Protein AF-A0AA90QVZ7-F1 (afdb_monomer_lite)

Radius of gyration: 24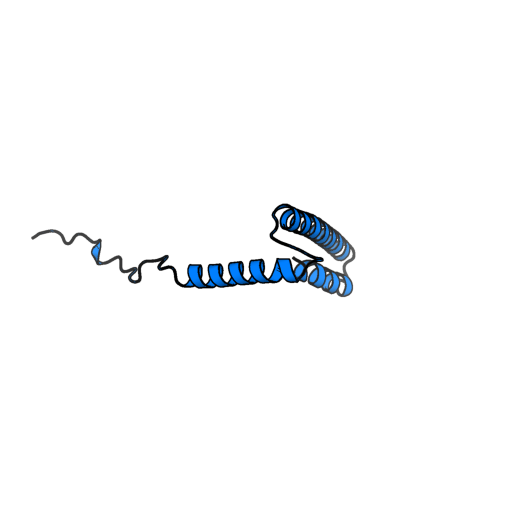.08 Å; chains: 1; bounding box: 76×25×44 Å

InterPro domains:
  IPR012347 Ferritin-like [G3DSA:1.20.1260.10] (1-47)
  IPR012851 Spore coat protein CotF-like [PF07875] (1-49)
  IPR012851 Spore coat protein CotF-like [PTHR39183] (2-70)

Secondary structure (DSSP, 8-state):
-HHHHHHHHHHHHH---HHHHHHHHHHHHHHHHHHHHHHHHHHHTTS--TT-HHHHHHHHHHHHHHHHHHHTS--S-S----GGGS-PPP-

Foldseek 3Di:
DVVLLVVLVVCLVVDPDPVVNVVSVVVSVVVVVVVVVVQVVCVVVQNDDPPDPVSNVVSVVVVVVVVVVVVPDPPDDPDPDPVVVPPDPDD

Sequence (91 aa):
MKTGIRNYSFAITETTNPELRNALYKQMDAAIDLHGEIKDLMIKRGWLHPFDFNEQIPIDLKAAQTAVQIAQLNLFPNDTDRRGMFATPNK

pLDDT: mean 90.65, std 13.55, range [44.06, 98.44]

Organism: NCBI:txid2547811

Structure (mmCIF, N/CA/C/O backbone):
data_AF-A0AA90QVZ7-F1
#
_entry.id   AF-A0AA90QVZ7-F1
#
loop_
_atom_site.group_PDB
_atom_site.id
_atom_site.type_symbol
_atom_site.label_atom_id
_atom_site.label_alt_id
_atom_site.label_comp_id
_atom_site.label_asym_id
_atom_site.label_entity_id
_atom_site.label_seq_id
_atom_site.pdbx_PDB_ins_code
_atom_site.Cartn_x
_atom_site.Cartn_y
_atom_site.Cartn_z
_atom_site.occupancy
_atom_site.B_iso_or_equiv
_atom_site.auth_seq_id
_atom_site.auth_comp_id
_atom_site.auth_asym_id
_atom_site.auth_atom_id
_atom_site.pdbx_PDB_model_num
ATOM 1 N N . MET A 1 1 ? -3.323 -2.320 -3.533 1.00 81.25 1 MET A N 1
ATOM 2 C CA . MET A 1 1 ? -2.194 -1.471 -3.981 1.00 81.25 1 MET A CA 1
ATOM 3 C C . MET A 1 1 ? -0.832 -2.075 -3.686 1.00 81.25 1 MET A C 1
ATOM 5 O O . MET A 1 1 ? -0.122 -2.349 -4.639 1.00 81.25 1 MET A O 1
ATOM 9 N N . LYS A 1 2 ? -0.489 -2.373 -2.422 1.00 91.69 2 LYS A N 1
ATOM 10 C CA . LYS A 1 2 ? 0.784 -3.040 -2.063 1.00 91.69 2 LYS A CA 1
ATOM 11 C C . LYS A 1 2 ? 1.053 -4.322 -2.872 1.00 91.69 2 LYS A C 1
ATOM 13 O O . LYS A 1 2 ? 2.157 -4.522 -3.360 1.00 91.69 2 LYS A O 1
ATOM 18 N N . THR A 1 3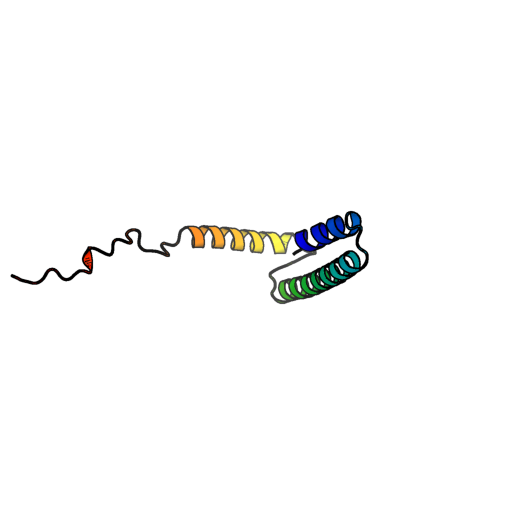 ? 0.019 -5.138 -3.098 1.00 95.38 3 THR A N 1
ATOM 19 C CA . THR A 1 3 ? 0.093 -6.322 -3.975 1.00 95.38 3 THR A CA 1
ATOM 20 C C . THR A 1 3 ? 0.475 -5.974 -5.414 1.00 95.38 3 THR A C 1
ATOM 22 O O . THR A 1 3 ? 1.244 -6.700 -6.022 1.00 95.38 3 THR A O 1
ATOM 25 N N . GLY A 1 4 ? -0.018 -4.853 -5.949 1.00 94.06 4 GLY A N 1
ATOM 26 C CA . GLY A 1 4 ? 0.320 -4.392 -7.297 1.00 94.06 4 GLY A CA 1
ATOM 27 C C . GLY A 1 4 ? 1.800 -4.044 -7.420 1.00 94.06 4 GLY A C 1
ATOM 28 O O . GLY A 1 4 ? 2.456 -4.541 -8.324 1.00 94.06 4 GLY A O 1
ATOM 29 N N . ILE A 1 5 ? 2.343 -3.294 -6.453 1.00 96.88 5 ILE A N 1
ATOM 30 C CA . ILE A 1 5 ? 3.781 -2.976 -6.383 1.00 96.88 5 ILE A CA 1
ATOM 31 C C . ILE A 1 5 ? 4.606 -4.270 -6.366 1.00 96.88 5 ILE A C 1
ATOM 33 O O . ILE A 1 5 ? 5.503 -4.439 -7.186 1.00 96.88 5 ILE A O 1
ATOM 37 N N . ARG A 1 6 ? 4.245 -5.224 -5.495 1.00 97.25 6 ARG A N 1
ATOM 38 C CA . ARG A 1 6 ? 4.914 -6.532 -5.409 1.00 97.25 6 ARG A CA 1
ATOM 39 C C . ARG A 1 6 ? 4.862 -7.298 -6.736 1.00 97.25 6 ARG A C 1
ATOM 41 O O . ARG A 1 6 ? 5.870 -7.858 -7.157 1.00 97.25 6 ARG A O 1
ATOM 48 N N . ASN A 1 7 ? 3.703 -7.324 -7.388 1.00 97.25 7 ASN A N 1
ATOM 49 C CA . ASN A 1 7 ? 3.522 -8.019 -8.660 1.00 97.25 7 ASN A CA 1
ATOM 50 C C . ASN A 1 7 ? 4.349 -7.375 -9.779 1.00 97.25 7 ASN A C 1
ATOM 52 O O . ASN A 1 7 ? 4.943 -8.101 -10.572 1.00 97.25 7 ASN A O 1
ATOM 56 N N . TYR A 1 8 ? 4.446 -6.042 -9.817 1.00 97.81 8 TYR A N 1
ATOM 57 C CA . TYR A 1 8 ? 5.339 -5.362 -10.753 1.00 97.81 8 TYR A CA 1
ATOM 58 C C . TYR A 1 8 ? 6.798 -5.729 -10.504 1.00 97.81 8 TYR A C 1
ATOM 60 O O . TYR A 1 8 ? 7.506 -6.021 -11.462 1.00 97.81 8 TYR A O 1
ATOM 68 N N . SER A 1 9 ? 7.240 -5.794 -9.244 1.00 96.75 9 SER A N 1
ATOM 69 C CA . SER A 1 9 ? 8.609 -6.214 -8.926 1.00 96.75 9 SER A CA 1
ATOM 70 C C . SER A 1 9 ? 8.917 -7.616 -9.465 1.00 96.75 9 SER A C 1
ATOM 72 O O . SER A 1 9 ? 9.955 -7.801 -10.093 1.00 96.75 9 SER A O 1
ATOM 74 N N . PHE A 1 10 ? 8.001 -8.578 -9.297 1.00 98.06 10 PHE A N 1
ATOM 75 C CA . PHE A 1 10 ? 8.151 -9.912 -9.893 1.00 98.06 10 PHE A CA 1
ATOM 76 C C . PHE A 1 10 ? 8.212 -9.853 -11.424 1.00 98.06 10 PHE A C 1
ATOM 78 O O . PHE A 1 10 ? 9.170 -10.342 -12.025 1.00 98.06 10 PHE A O 1
ATOM 85 N N . ALA A 1 11 ? 7.251 -9.179 -12.060 1.00 97.75 11 ALA A N 1
ATOM 86 C CA . ALA A 1 11 ? 7.195 -9.073 -13.515 1.00 97.75 11 ALA A CA 1
ATOM 87 C C . ALA A 1 11 ? 8.459 -8.422 -14.105 1.00 97.75 11 ALA A C 1
ATOM 89 O O . ALA A 1 11 ? 8.973 -8.877 -15.124 1.00 97.75 11 ALA A O 1
ATOM 90 N N . ILE A 1 12 ? 9.007 -7.395 -13.450 1.00 98.12 12 ILE A N 1
ATOM 91 C CA . ILE A 1 12 ? 10.250 -6.722 -13.848 1.00 98.12 12 ILE A CA 1
ATOM 92 C C . ILE A 1 12 ? 11.428 -7.702 -13.863 1.00 98.12 12 ILE A C 1
ATOM 94 O O . ILE A 1 12 ? 12.222 -7.672 -14.806 1.00 98.12 12 ILE A O 1
ATOM 98 N N . THR A 1 13 ? 11.532 -8.573 -12.852 1.00 97.75 13 THR A N 1
ATOM 99 C CA . THR A 1 13 ? 12.619 -9.563 -12.763 1.00 97.75 13 THR A CA 1
ATOM 100 C C . THR A 1 13 ? 12.513 -10.677 -13.804 1.00 97.75 13 THR A C 1
ATOM 102 O O . THR A 1 13 ? 13.536 -11.210 -14.225 1.00 97.75 13 THR A O 1
ATOM 105 N N . GLU A 1 14 ? 11.302 -10.994 -14.263 1.00 97.38 14 GLU A N 1
ATOM 106 C CA . GLU A 1 14 ? 11.044 -12.059 -15.243 1.00 97.38 14 GLU A CA 1
ATOM 107 C C . GLU A 1 14 ? 11.001 -11.547 -16.695 1.00 97.38 14 GLU A C 1
ATOM 109 O O . GLU A 1 14 ? 11.101 -12.321 -17.648 1.00 97.38 14 GLU A O 1
ATOM 114 N N . THR A 1 15 ? 10.883 -10.232 -16.896 1.00 97.31 15 THR A N 1
ATOM 115 C CA . THR A 1 15 ? 10.741 -9.635 -18.227 1.00 97.31 15 THR A CA 1
ATOM 116 C C . THR A 1 15 ? 12.078 -9.558 -18.965 1.00 97.31 15 THR A C 1
ATOM 118 O O . THR A 1 15 ? 13.007 -8.859 -18.547 1.00 97.31 15 THR A O 1
ATOM 121 N N . THR A 1 16 ? 12.150 -10.193 -20.136 1.00 97.38 16 THR A N 1
ATOM 122 C CA . THR A 1 16 ? 13.322 -10.157 -21.030 1.00 97.38 16 THR A CA 1
ATOM 123 C C . THR A 1 16 ? 13.327 -8.951 -21.973 1.00 97.38 16 THR A C 1
ATOM 125 O O . THR A 1 16 ? 14.398 -8.470 -22.338 1.00 97.38 16 THR A O 1
ATOM 128 N N . ASN A 1 17 ? 12.152 -8.426 -22.339 1.00 98.25 17 ASN A N 1
ATOM 129 C CA . ASN A 1 17 ? 12.020 -7.271 -23.228 1.00 98.25 17 ASN A CA 1
ATOM 130 C C . ASN A 1 17 ? 12.326 -5.949 -22.476 1.00 98.25 17 ASN A C 1
ATOM 132 O O . ASN A 1 17 ? 11.627 -5.619 -21.514 1.00 98.25 17 ASN A O 1
ATOM 136 N N . PRO A 1 18 ? 13.333 -5.162 -22.901 1.00 97.31 18 PRO A N 1
ATOM 137 C CA . PRO A 1 18 ? 13.757 -3.958 -22.182 1.00 97.31 18 PRO A CA 1
ATOM 138 C C . PRO A 1 18 ? 12.720 -2.825 -22.195 1.00 97.31 18 PRO A C 1
ATOM 140 O O . PRO A 1 18 ? 12.583 -2.114 -21.199 1.00 97.31 18 PRO A O 1
ATOM 143 N N . GLU A 1 19 ? 11.962 -2.663 -23.281 1.00 97.94 19 GLU A N 1
ATOM 144 C CA . GLU A 1 19 ? 10.912 -1.642 -23.376 1.00 97.94 19 GLU A CA 1
ATOM 145 C C . GLU A 1 19 ? 9.751 -1.966 -22.435 1.00 97.94 19 GLU A C 1
ATOM 147 O O . GLU A 1 19 ? 9.287 -1.097 -21.692 1.00 97.94 19 GLU A O 1
ATOM 152 N N . LEU A 1 20 ? 9.342 -3.238 -22.398 1.00 97.88 20 LEU A N 1
ATOM 153 C CA . LEU A 1 20 ? 8.322 -3.715 -21.470 1.00 97.88 20 LEU A CA 1
ATOM 154 C C . LEU A 1 20 ? 8.782 -3.554 -20.018 1.00 97.88 20 LEU A C 1
ATOM 156 O O . LEU A 1 20 ? 8.023 -3.060 -19.188 1.00 97.88 20 LEU A O 1
ATOM 160 N N . ARG A 1 21 ? 10.041 -3.892 -19.711 1.00 98.31 21 ARG A N 1
ATOM 161 C CA . ARG A 1 21 ? 10.609 -3.698 -18.369 1.00 98.31 21 ARG A CA 1
ATOM 162 C C . ARG A 1 21 ? 10.535 -2.231 -17.938 1.00 98.31 21 ARG A C 1
ATOM 164 O O . ARG A 1 21 ? 10.120 -1.948 -16.819 1.00 98.31 21 ARG A O 1
ATOM 171 N N . ASN A 1 22 ? 10.885 -1.300 -18.825 1.00 98.25 22 ASN A N 1
ATOM 172 C CA . ASN A 1 22 ? 10.788 0.136 -18.556 1.00 98.25 22 ASN A CA 1
ATOM 173 C C . ASN A 1 22 ? 9.336 0.589 -18.314 1.00 98.25 22 ASN A C 1
ATOM 175 O O . ASN A 1 22 ? 9.079 1.403 -17.429 1.00 98.25 22 ASN A O 1
ATOM 179 N N . ALA A 1 23 ? 8.373 0.053 -19.068 1.00 98.44 23 ALA A N 1
ATOM 180 C CA . ALA A 1 23 ? 6.958 0.343 -18.844 1.00 98.44 23 ALA A CA 1
ATOM 181 C C . ALA A 1 23 ? 6.482 -0.153 -17.466 1.00 98.44 23 ALA A C 1
ATOM 183 O O . ALA A 1 23 ? 5.804 0.589 -16.754 1.00 98.44 23 ALA A O 1
ATOM 184 N N . LEU A 1 24 ? 6.887 -1.362 -17.064 1.00 98.31 24 LEU A N 1
ATOM 185 C CA . LEU A 1 24 ? 6.562 -1.928 -15.752 1.00 98.31 24 LEU A CA 1
ATOM 186 C C . LEU A 1 24 ? 7.185 -1.122 -14.603 1.00 98.31 24 LEU A C 1
ATOM 188 O O . LEU A 1 24 ? 6.513 -0.905 -13.599 1.00 98.31 24 LEU A O 1
ATOM 192 N N . TYR A 1 25 ? 8.420 -0.625 -14.754 1.00 98.25 25 TYR A N 1
ATOM 193 C CA . TYR A 1 25 ? 9.025 0.288 -13.773 1.00 98.25 25 TYR A CA 1
ATOM 194 C C . TYR A 1 25 ? 8.180 1.548 -13.582 1.00 98.25 25 TYR A C 1
ATOM 196 O O . TYR A 1 25 ? 7.790 1.852 -12.460 1.00 98.25 25 TYR A O 1
ATOM 204 N N . LYS A 1 26 ? 7.796 2.222 -14.673 1.00 98.25 26 LYS A N 1
ATOM 205 C CA . LYS A 1 26 ? 6.954 3.429 -14.600 1.00 98.25 26 LYS A CA 1
ATOM 206 C C . LYS A 1 26 ? 5.607 3.165 -13.923 1.00 98.25 26 LYS A C 1
ATOM 208 O O . LYS A 1 26 ? 5.123 3.995 -13.160 1.00 98.25 26 LYS A O 1
ATOM 213 N N . GLN A 1 27 ? 4.992 2.017 -14.203 1.00 97.75 27 GLN A N 1
ATOM 214 C CA . GLN A 1 27 ? 3.740 1.615 -13.559 1.00 97.75 27 GLN A CA 1
ATOM 215 C C . GLN A 1 27 ? 3.928 1.307 -12.067 1.00 97.75 27 GLN A C 1
ATOM 217 O O . GLN A 1 27 ? 3.055 1.636 -11.263 1.00 97.7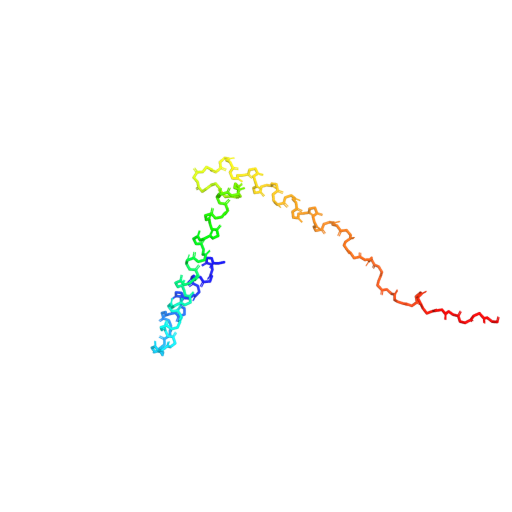5 27 GLN A O 1
ATOM 222 N N . MET A 1 28 ? 5.054 0.694 -11.693 1.00 97.94 28 MET A N 1
ATOM 223 C CA . MET A 1 28 ? 5.408 0.437 -10.300 1.00 97.94 28 MET A CA 1
ATOM 224 C C . MET A 1 28 ? 5.621 1.741 -9.532 1.00 97.94 28 MET A C 1
ATOM 226 O O . MET A 1 28 ? 5.060 1.884 -8.448 1.00 97.94 28 MET A O 1
ATOM 230 N N . ASP A 1 29 ? 6.359 2.692 -10.106 1.00 98.06 29 ASP A N 1
ATOM 231 C CA . ASP A 1 29 ? 6.618 4.001 -9.502 1.00 98.06 29 ASP A CA 1
ATOM 232 C C . ASP A 1 29 ? 5.309 4.768 -9.283 1.00 98.06 29 ASP A C 1
ATOM 234 O O . ASP A 1 29 ? 5.002 5.165 -8.161 1.00 98.06 29 ASP A O 1
ATOM 238 N N . ALA A 1 30 ? 4.445 4.835 -10.301 1.00 97.56 30 ALA A N 1
ATOM 239 C CA . ALA A 1 30 ? 3.120 5.442 -10.162 1.00 97.56 30 ALA A CA 1
ATOM 240 C C . ALA A 1 30 ? 2.259 4.751 -9.084 1.00 97.56 30 ALA A C 1
ATOM 242 O O . ALA A 1 30 ? 1.487 5.398 -8.376 1.00 97.56 30 ALA A O 1
ATOM 243 N N . ALA A 1 31 ? 2.381 3.427 -8.930 1.00 97.56 31 ALA A N 1
ATOM 244 C CA . ALA A 1 31 ? 1.681 2.693 -7.879 1.00 97.56 31 ALA A CA 1
ATOM 245 C C . ALA A 1 31 ? 2.241 2.983 -6.473 1.00 97.56 31 ALA A C 1
ATOM 247 O O . ALA A 1 31 ? 1.473 2.941 -5.506 1.00 97.56 31 ALA A O 1
ATOM 248 N N . ILE A 1 32 ? 3.544 3.258 -6.350 1.00 98.12 32 ILE A N 1
ATOM 249 C CA . ILE A 1 32 ? 4.195 3.688 -5.105 1.00 98.12 32 ILE A CA 1
ATOM 250 C C . ILE A 1 32 ? 3.713 5.089 -4.724 1.00 98.12 32 ILE A C 1
ATOM 252 O O . ILE A 1 32 ? 3.257 5.269 -3.592 1.00 98.12 32 ILE A O 1
ATOM 256 N N . ASP A 1 33 ? 3.728 6.034 -5.664 1.00 97.88 33 ASP A N 1
ATOM 257 C CA . ASP A 1 33 ? 3.276 7.411 -5.437 1.00 97.88 33 ASP A CA 1
ATOM 258 C C . ASP A 1 33 ? 1.815 7.438 -4.982 1.00 97.88 33 ASP A C 1
ATOM 260 O O . ASP A 1 33 ? 1.492 7.956 -3.910 1.00 97.88 33 ASP A O 1
ATOM 264 N N . LEU A 1 34 ? 0.940 6.745 -5.720 1.00 97.56 34 LEU A N 1
ATOM 265 C CA . LEU A 1 34 ? -0.471 6.621 -5.361 1.00 97.56 34 LEU A CA 1
ATOM 266 C C . LEU A 1 34 ? -0.647 5.985 -3.972 1.00 97.56 34 LEU A C 1
ATOM 268 O O . LEU A 1 34 ? -1.566 6.338 -3.228 1.00 97.56 34 LEU A O 1
ATOM 272 N N . HIS A 1 35 ? 0.203 5.016 -3.603 1.00 96.75 35 HIS A N 1
ATOM 273 C CA . HIS A 1 35 ? 0.134 4.398 -2.279 1.00 96.75 35 HIS A CA 1
ATOM 274 C C . HIS A 1 35 ? 0.473 5.402 -1.177 1.00 96.75 35 HIS A C 1
ATOM 276 O O . HIS A 1 35 ? -0.202 5.395 -0.144 1.00 96.75 35 HIS A O 1
ATOM 282 N N . GLY A 1 36 ? 1.473 6.258 -1.407 1.00 97.00 36 GLY A N 1
ATOM 283 C CA . GLY A 1 36 ? 1.833 7.363 -0.524 1.00 97.00 36 GLY A CA 1
ATOM 284 C C . GLY A 1 36 ? 0.676 8.339 -0.332 1.00 97.00 36 GLY A C 1
ATOM 285 O O . GLY A 1 36 ? 0.251 8.556 0.802 1.00 97.00 36 GLY A O 1
ATOM 286 N N . GLU A 1 37 ? 0.095 8.828 -1.430 1.00 97.75 37 GLU A N 1
ATOM 287 C CA . GLU A 1 37 ? -1.033 9.769 -1.405 1.00 97.75 37 GLU A CA 1
ATOM 288 C C . GLU A 1 37 ? -2.238 9.217 -0.635 1.00 97.75 37 GLU A C 1
ATOM 290 O O . GLU A 1 37 ? -2.822 9.899 0.211 1.00 97.75 37 GLU A O 1
ATOM 295 N N . ILE A 1 38 ? -2.599 7.954 -0.883 1.00 97.00 38 ILE A N 1
ATOM 296 C CA . ILE A 1 38 ? -3.714 7.307 -0.184 1.00 97.00 38 ILE A CA 1
ATOM 297 C C . ILE A 1 38 ? -3.391 7.115 1.295 1.00 97.00 38 ILE A C 1
ATOM 299 O O . ILE A 1 38 ? -4.249 7.371 2.137 1.00 97.00 38 ILE A O 1
ATOM 303 N N . LYS A 1 39 ? -2.169 6.698 1.637 1.00 96.81 39 LYS A N 1
ATOM 304 C CA . LYS A 1 39 ? -1.747 6.553 3.036 1.00 96.81 39 LYS A CA 1
ATOM 305 C C . LYS A 1 39 ? -1.814 7.897 3.770 1.00 96.81 39 LYS A C 1
ATOM 307 O O . LYS A 1 39 ? -2.351 7.946 4.875 1.00 96.81 39 LYS A O 1
ATOM 312 N N . ASP A 1 40 ? -1.357 8.983 3.158 1.00 97.69 40 ASP A N 1
ATOM 313 C CA . ASP A 1 40 ? -1.425 10.320 3.756 1.00 97.69 40 ASP A CA 1
ATOM 314 C C . ASP A 1 40 ? -2.869 10.819 3.889 1.00 97.69 40 ASP A C 1
ATOM 316 O O . ASP A 1 40 ? -3.241 11.382 4.921 1.00 97.69 40 ASP A O 1
ATOM 320 N N . LEU A 1 41 ? -3.721 10.541 2.897 1.00 97.81 41 LEU A N 1
ATOM 321 C CA . LEU A 1 41 ? -5.157 10.801 2.983 1.00 97.81 41 LEU A CA 1
ATOM 322 C C . LEU A 1 41 ? -5.803 10.035 4.145 1.00 97.81 41 LEU A C 1
ATOM 324 O O . LEU A 1 41 ? -6.569 10.626 4.907 1.00 97.81 41 LEU A O 1
ATOM 328 N N . MET A 1 42 ? -5.504 8.741 4.291 1.00 96.69 42 MET A N 1
ATOM 329 C CA . MET A 1 42 ? -6.050 7.906 5.363 1.00 96.69 42 MET A CA 1
ATOM 330 C C . MET A 1 42 ? -5.631 8.426 6.741 1.00 96.69 42 MET A C 1
ATOM 332 O O . MET A 1 42 ? -6.472 8.497 7.632 1.00 96.69 42 MET A O 1
ATOM 336 N N . ILE A 1 43 ? -4.377 8.859 6.904 1.00 97.25 43 ILE A N 1
ATOM 337 C CA . ILE A 1 43 ? -3.905 9.482 8.151 1.00 97.25 43 ILE A CA 1
ATOM 338 C C . ILE A 1 43 ? -4.639 10.795 8.408 1.00 97.25 43 ILE A C 1
ATOM 340 O O . ILE A 1 43 ? -5.196 10.994 9.483 1.00 97.25 43 ILE A O 1
ATOM 344 N N . LYS A 1 44 ? -4.713 11.682 7.408 1.00 97.81 44 LYS A N 1
ATOM 345 C CA . LYS A 1 44 ? -5.394 12.980 7.536 1.00 97.81 44 LYS A CA 1
ATOM 346 C C . LYS A 1 44 ? -6.872 12.834 7.913 1.00 97.81 44 LYS A C 1
ATOM 348 O O . LYS A 1 44 ? -7.430 13.708 8.570 1.00 97.81 44 LYS A O 1
ATOM 353 N N . ARG A 1 45 ? -7.520 11.756 7.468 1.00 96.50 45 ARG A N 1
ATOM 354 C CA . ARG A 1 45 ? -8.921 11.439 7.778 1.00 96.50 45 ARG A CA 1
ATOM 355 C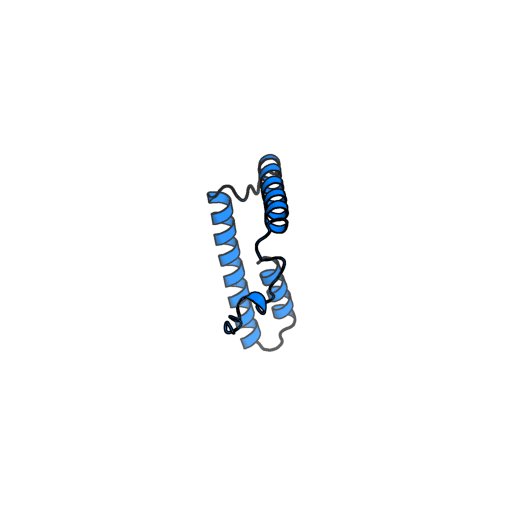 C . ARG A 1 45 ? -9.105 10.682 9.098 1.00 96.50 45 ARG A C 1
ATOM 357 O O . ARG A 1 45 ? -10.252 10.468 9.478 1.00 96.50 45 ARG A O 1
ATOM 364 N N . GLY A 1 46 ? -8.025 10.281 9.773 1.00 95.06 46 GLY A N 1
ATOM 365 C CA . GLY A 1 46 ? -8.088 9.443 10.975 1.00 95.06 46 GLY A CA 1
ATOM 366 C C . GLY A 1 46 ? -8.583 8.021 10.691 1.00 95.06 46 GLY A C 1
ATOM 367 O O . GLY A 1 46 ? -9.234 7.410 11.525 1.00 95.06 46 GLY A O 1
ATOM 368 N N . TRP A 1 47 ? -8.365 7.514 9.475 1.00 95.81 47 TRP A N 1
ATOM 369 C CA . TRP A 1 47 ? -8.677 6.128 9.102 1.00 95.81 47 TRP A CA 1
ATOM 370 C C . TRP A 1 47 ? -7.489 5.191 9.329 1.00 95.81 47 TRP A C 1
ATOM 372 O O . TRP A 1 47 ? -7.667 3.978 9.411 1.00 95.81 47 TRP A O 1
ATOM 382 N N . LEU A 1 48 ? -6.278 5.752 9.386 1.00 96.44 48 LEU A N 1
ATOM 383 C CA . LEU A 1 48 ? -5.037 5.021 9.591 1.00 96.44 48 LEU A CA 1
ATOM 384 C C . LEU A 1 48 ? -4.194 5.707 10.669 1.00 96.44 48 LEU A C 1
ATOM 386 O O . LEU A 1 48 ? -3.856 6.879 10.529 1.00 96.44 48 LEU A O 1
ATOM 390 N N . HIS A 1 49 ? -3.796 4.939 11.679 1.00 96.94 49 HIS A N 1
ATOM 391 C CA . HIS A 1 49 ? -2.933 5.308 12.799 1.00 96.94 49 HIS A CA 1
ATOM 392 C C . HIS A 1 49 ? -1.682 4.407 12.765 1.00 96.94 49 HIS A C 1
ATOM 394 O O . HIS A 1 49 ? -1.611 3.402 13.468 1.00 96.94 49 HIS A O 1
ATOM 400 N N . PRO A 1 50 ? -0.674 4.710 11.917 1.00 93.06 50 PRO A N 1
ATOM 401 C CA . PRO A 1 50 ? 0.421 3.776 11.626 1.00 93.06 50 PRO A CA 1
ATOM 402 C C . PRO A 1 50 ? 1.326 3.454 12.819 1.00 93.06 50 PRO A C 1
ATOM 404 O O . PRO A 1 50 ? 2.004 2.430 12.810 1.00 93.06 50 PRO A O 1
ATOM 407 N N . PHE A 1 51 ? 1.386 4.358 13.797 1.00 94.88 51 PHE A N 1
ATOM 408 C CA . PHE A 1 51 ? 2.293 4.275 14.942 1.00 94.88 51 PHE A CA 1
ATOM 409 C C . PHE A 1 51 ? 1.563 4.040 16.268 1.00 94.88 51 PHE A C 1
ATOM 411 O O . PHE A 1 51 ? 2.225 3.823 17.278 1.00 94.88 51 PHE A O 1
ATOM 418 N N . ASP A 1 52 ? 0.227 4.053 16.262 1.00 95.94 52 ASP A N 1
ATOM 419 C CA . ASP A 1 52 ? -0.589 3.784 17.442 1.00 95.94 52 ASP A CA 1
ATOM 420 C C . ASP A 1 52 ? -1.612 2.686 17.139 1.00 95.94 52 ASP A C 1
ATOM 422 O O . ASP A 1 52 ? -2.702 2.908 16.608 1.00 95.94 52 ASP A O 1
ATOM 426 N N . PHE A 1 53 ? -1.235 1.460 17.494 1.00 93.94 53 PHE A N 1
ATOM 427 C CA . PHE A 1 53 ? -2.108 0.304 17.339 1.00 93.94 53 PHE A CA 1
ATOM 428 C C . PHE A 1 53 ? -3.326 0.350 18.264 1.00 93.94 53 PHE A C 1
ATOM 430 O O . PHE A 1 53 ? -4.369 -0.191 17.897 1.00 93.94 53 PHE A O 1
ATOM 437 N N . ASN A 1 54 ? -3.229 0.989 19.434 1.00 96.81 54 ASN A N 1
ATOM 438 C CA . ASN A 1 54 ? -4.357 1.075 20.359 1.00 96.81 54 ASN A CA 1
ATOM 439 C C . ASN A 1 54 ? -5.464 1.963 19.782 1.00 96.81 54 A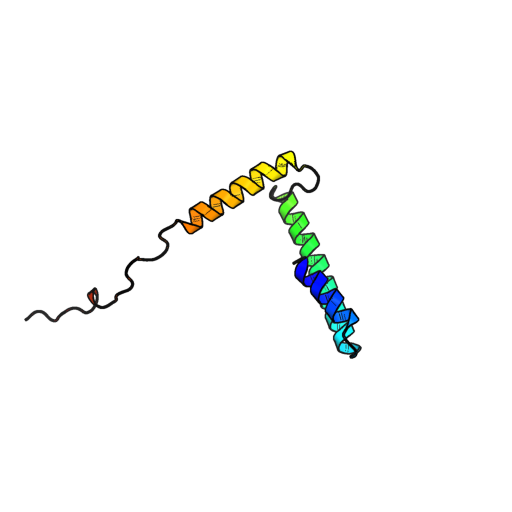SN A C 1
ATOM 441 O O . ASN A 1 54 ? -6.642 1.665 19.974 1.00 96.81 54 ASN A O 1
ATOM 445 N N . GLU A 1 55 ? -5.094 3.001 19.028 1.00 95.69 55 GLU A N 1
ATOM 446 C CA . GLU A 1 55 ? -6.041 3.832 18.279 1.00 95.69 55 GLU A CA 1
ATOM 447 C C . GLU A 1 55 ? -6.577 3.135 17.016 1.00 95.69 55 GLU A C 1
ATOM 449 O O . GLU A 1 55 ? -7.755 3.288 16.687 1.00 95.69 55 GLU A O 1
ATOM 454 N N . GLN A 1 56 ? -5.765 2.322 16.328 1.00 97.69 56 GLN A N 1
ATOM 455 C CA . GLN A 1 56 ? -6.190 1.625 15.104 1.00 97.69 56 GLN A CA 1
ATOM 456 C C . GLN A 1 56 ? -7.236 0.524 15.362 1.00 97.69 56 GLN A C 1
ATOM 458 O O . GLN A 1 56 ? -8.207 0.406 14.613 1.00 97.69 56 GLN A O 1
ATOM 463 N N . ILE A 1 57 ? -7.069 -0.280 16.421 1.00 97.44 57 ILE A N 1
ATOM 464 C CA . ILE A 1 57 ? -7.947 -1.424 16.738 1.00 97.44 57 ILE A CA 1
ATOM 465 C C . ILE A 1 57 ? -9.448 -1.069 16.745 1.00 97.44 57 ILE A C 1
ATOM 467 O O . ILE A 1 57 ? -10.220 -1.757 16.069 1.00 97.44 57 ILE A O 1
ATOM 471 N N . PRO A 1 58 ? -9.919 -0.041 17.481 1.00 96.94 58 PRO A N 1
ATOM 472 C CA . PRO A 1 58 ? -11.344 0.284 17.514 1.00 96.94 58 PRO A CA 1
ATOM 473 C C . PRO A 1 58 ? -11.879 0.761 16.156 1.00 96.94 58 PRO A C 1
ATOM 475 O O . PRO A 1 58 ? -13.041 0.498 15.839 1.00 96.94 58 PRO A O 1
ATOM 478 N N . ILE A 1 59 ? -11.051 1.423 15.339 1.00 96.44 59 ILE A N 1
ATOM 479 C CA . ILE A 1 59 ? -11.416 1.852 13.980 1.00 96.44 59 ILE A CA 1
ATOM 480 C C . ILE A 1 59 ? -11.630 0.632 13.085 1.00 96.44 59 ILE A C 1
ATOM 482 O O . ILE A 1 59 ? -12.671 0.527 12.430 1.00 96.44 59 ILE A O 1
ATOM 486 N N . ASP A 1 60 ? -10.695 -0.318 13.114 1.00 96.56 60 ASP A N 1
ATOM 487 C CA . ASP A 1 60 ? -10.778 -1.553 12.332 1.00 96.56 60 ASP A CA 1
ATOM 488 C C . ASP A 1 60 ? -11.975 -2.409 12.758 1.00 96.56 60 ASP A C 1
ATOM 490 O O . ASP A 1 60 ? -12.717 -2.916 11.913 1.00 96.56 60 ASP A O 1
ATOM 494 N N . LEU A 1 61 ? -12.219 -2.521 14.068 1.00 97.56 61 LEU A N 1
ATOM 495 C CA . LEU A 1 61 ? -13.362 -3.259 14.600 1.00 97.56 61 LEU A CA 1
ATOM 496 C C . LEU A 1 61 ? -14.685 -2.643 14.135 1.00 97.56 61 LEU A C 1
ATOM 498 O O . LEU A 1 61 ? -15.583 -3.363 13.694 1.00 97.56 61 LEU A O 1
ATOM 502 N N . LYS A 1 62 ? -14.799 -1.312 14.195 1.00 96.69 62 LYS A N 1
ATOM 503 C CA . LYS A 1 62 ? -15.982 -0.598 13.711 1.00 96.69 62 LYS A CA 1
ATOM 504 C C . LYS A 1 62 ? -16.185 -0.822 12.215 1.00 96.69 62 LYS A C 1
ATOM 506 O O . LYS A 1 62 ? -17.299 -1.131 11.803 1.00 96.69 62 LYS A O 1
ATOM 511 N N . ALA A 1 63 ? -15.126 -0.718 11.411 1.00 96.25 63 ALA A N 1
ATOM 512 C CA . ALA A 1 63 ? -15.196 -0.960 9.972 1.00 96.25 63 ALA A CA 1
ATOM 513 C C . ALA A 1 63 ? -15.656 -2.395 9.653 1.00 96.25 63 ALA A C 1
ATOM 515 O O . ALA A 1 63 ? -16.540 -2.584 8.814 1.00 96.25 63 ALA A O 1
ATOM 516 N N . ALA A 1 64 ? -15.126 -3.396 10.363 1.00 97.38 64 ALA A N 1
ATOM 517 C CA . ALA A 1 64 ? -15.536 -4.790 10.217 1.00 97.38 64 ALA A CA 1
ATOM 518 C C . ALA A 1 64 ? -17.010 -5.002 10.597 1.00 97.38 64 ALA A C 1
ATOM 520 O O . ALA A 1 64 ? -17.759 -5.634 9.852 1.00 97.38 64 ALA A O 1
ATOM 521 N N . GLN A 1 65 ? -17.460 -4.429 11.717 1.00 97.75 65 GLN A N 1
ATOM 522 C CA . GLN A 1 65 ? -18.864 -4.493 12.134 1.00 97.75 65 GLN A CA 1
ATOM 523 C C . GLN A 1 65 ? -19.793 -3.825 11.116 1.00 97.75 65 GLN A C 1
ATOM 525 O O . GLN A 1 65 ? -20.829 -4.390 10.771 1.00 97.75 65 GLN A O 1
ATOM 530 N N . THR A 1 66 ? -19.420 -2.657 10.589 1.00 97.00 66 THR A N 1
ATOM 531 C CA . THR A 1 66 ? -20.182 -1.980 9.533 1.00 97.00 66 THR A CA 1
ATOM 532 C C . THR A 1 66 ? -20.262 -2.833 8.267 1.00 97.00 66 THR A C 1
ATOM 534 O O . THR A 1 66 ? -21.332 -2.926 7.674 1.00 97.00 66 THR A O 1
ATOM 537 N N . ALA A 1 67 ? -19.181 -3.513 7.873 1.00 97.00 67 ALA A N 1
ATOM 538 C CA . ALA A 1 67 ? -19.207 -4.423 6.728 1.00 97.00 67 ALA A CA 1
ATOM 539 C C . ALA A 1 67 ? -20.190 -5.590 6.936 1.00 97.00 67 ALA A C 1
ATOM 541 O O . ALA A 1 67 ? -20.959 -5.910 6.030 1.00 97.00 67 ALA A O 1
ATOM 542 N N . VAL A 1 68 ? -20.223 -6.178 8.139 1.00 97.44 68 VAL A N 1
ATOM 543 C CA . VAL A 1 68 ? -21.196 -7.226 8.502 1.00 97.44 68 VAL A CA 1
ATOM 544 C C . VAL A 1 68 ? -22.629 -6.696 8.437 1.00 97.44 68 VAL A C 1
ATOM 546 O O . VAL A 1 68 ? -23.497 -7.356 7.874 1.00 97.44 68 VAL A O 1
ATOM 549 N N . GLN A 1 69 ? -22.878 -5.494 8.959 1.00 96.75 69 GLN A N 1
ATOM 550 C CA . GLN A 1 69 ? -24.201 -4.865 8.910 1.00 96.75 69 GLN A CA 1
ATOM 551 C C . GLN A 1 69 ? -24.651 -4.608 7.470 1.00 96.75 69 GLN A C 1
ATOM 553 O O . GLN A 1 69 ? -25.784 -4.928 7.126 1.00 96.75 69 GLN A O 1
ATOM 558 N N . ILE A 1 70 ? -23.763 -4.086 6.613 1.00 95.06 70 ILE A N 1
ATOM 559 C CA . ILE A 1 70 ? -24.051 -3.864 5.189 1.00 95.06 70 ILE A CA 1
ATOM 560 C C . ILE A 1 70 ? -24.398 -5.183 4.495 1.00 95.06 70 ILE A C 1
ATOM 562 O O . ILE A 1 70 ? -25.353 -5.230 3.725 1.00 95.06 70 ILE A O 1
ATOM 566 N N . ALA A 1 71 ? -23.667 -6.260 4.792 1.00 93.50 71 ALA A N 1
ATOM 567 C CA . ALA A 1 71 ? -23.936 -7.581 4.226 1.00 93.50 71 ALA A CA 1
ATOM 568 C C . ALA A 1 71 ? -25.306 -8.154 4.638 1.00 93.50 71 ALA A C 1
ATOM 570 O O . ALA A 1 71 ? -25.846 -9.003 3.935 1.00 93.50 71 ALA A O 1
ATOM 571 N N . GLN A 1 72 ? -25.869 -7.693 5.756 1.00 94.31 72 GLN A N 1
ATOM 572 C CA . GLN A 1 72 ? -27.189 -8.094 6.251 1.00 94.31 72 GLN A CA 1
ATOM 573 C C . GLN A 1 72 ? -28.328 -7.195 5.746 1.00 94.31 72 GLN A C 1
ATOM 575 O O . GLN A 1 72 ? -29.492 -7.456 6.051 1.00 94.31 72 GLN A O 1
ATOM 580 N N . LEU A 1 73 ? -28.029 -6.130 4.996 1.00 93.75 73 LEU A N 1
ATOM 581 C CA . LEU A 1 73 ? -29.063 -5.268 4.436 1.00 93.75 73 LEU A CA 1
ATOM 582 C C . LEU A 1 73 ? -29.839 -6.004 3.338 1.00 93.75 73 LEU A C 1
ATOM 584 O O . LEU A 1 73 ? -29.260 -6.575 2.415 1.00 93.75 73 LEU A O 1
ATOM 588 N N . ASN A 1 74 ? -31.167 -5.896 3.379 1.00 89.94 74 ASN A N 1
ATOM 589 C CA . ASN A 1 74 ? -32.041 -6.320 2.285 1.00 89.94 74 ASN A CA 1
ATOM 590 C C . ASN A 1 74 ? -31.985 -5.281 1.153 1.00 89.94 74 ASN A C 1
ATOM 592 O O . ASN A 1 74 ? -32.896 -4.473 0.984 1.00 89.94 74 ASN A O 1
ATOM 596 N N . LEU A 1 75 ? -30.868 -5.265 0.420 1.00 86.12 75 LEU A N 1
ATOM 597 C CA . LEU A 1 75 ? -30.602 -4.306 -0.661 1.00 86.12 75 LEU A CA 1
ATOM 598 C C . LEU A 1 75 ? -31.413 -4.588 -1.927 1.00 86.12 75 LEU A C 1
ATOM 600 O O . LEU A 1 75 ? -31.600 -3.699 -2.755 1.00 86.12 75 LEU A O 1
ATOM 604 N N . PHE A 1 76 ? -31.891 -5.821 -2.074 1.00 84.19 76 PHE A N 1
ATOM 605 C CA . PHE A 1 76 ? -32.641 -6.262 -3.236 1.00 84.19 76 PHE A CA 1
ATOM 606 C C . PHE A 1 76 ? -33.912 -6.989 -2.796 1.00 84.19 76 PHE A C 1
ATOM 608 O O . PHE A 1 76 ? -33.926 -7.609 -1.729 1.00 84.19 76 PHE A O 1
ATOM 615 N N . PRO A 1 77 ? -34.983 -6.926 -3.603 1.00 80.69 77 PRO A N 1
ATOM 616 C CA . PRO A 1 77 ? -36.168 -7.736 -3.375 1.00 80.69 77 PRO A CA 1
ATOM 617 C C . PRO A 1 77 ? -35.801 -9.223 -3.327 1.00 80.69 77 PRO A C 1
ATOM 619 O O . PRO A 1 77 ? -35.070 -9.709 -4.189 1.00 80.69 77 PRO A O 1
ATOM 622 N N . ASN A 1 78 ? -36.351 -9.949 -2.351 1.00 74.88 78 ASN A N 1
ATOM 623 C CA . ASN A 1 78 ? -36.206 -11.409 -2.268 1.00 74.88 78 ASN A CA 1
ATOM 624 C C . ASN A 1 78 ? -36.832 -12.121 -3.476 1.00 74.88 78 ASN A C 1
ATOM 626 O O . ASN A 1 78 ? -36.433 -13.230 -3.816 1.00 74.88 78 ASN A O 1
ATOM 630 N N . ASP A 1 79 ? -37.807 -11.469 -4.111 1.00 74.00 79 ASP A N 1
ATOM 631 C CA . ASP A 1 79 ? -38.462 -11.931 -5.321 1.00 74.00 79 ASP A CA 1
ATOM 632 C C . ASP A 1 79 ? -38.236 -10.921 -6.452 1.00 74.00 79 ASP A C 1
ATOM 634 O O . ASP A 1 79 ? -38.555 -9.737 -6.333 1.00 74.00 79 ASP A O 1
ATOM 638 N N . THR A 1 80 ? -37.647 -11.399 -7.545 1.00 71.50 80 THR A N 1
ATOM 639 C CA . THR A 1 80 ? -37.409 -10.626 -8.773 1.00 71.50 80 THR A CA 1
ATOM 640 C C . THR A 1 80 ? -38.414 -10.969 -9.871 1.00 71.50 80 THR A C 1
ATOM 642 O O . THR A 1 80 ? -38.258 -10.495 -11.002 1.00 71.50 80 THR A O 1
ATOM 645 N N . ASP A 1 81 ? -39.442 -11.771 -9.568 1.00 69.75 81 ASP A N 1
ATOM 646 C CA . ASP A 1 81 ? -40.447 -12.166 -10.542 1.00 69.75 81 ASP A CA 1
ATOM 647 C C . ASP A 1 81 ? -41.217 -10.943 -11.064 1.00 69.75 81 ASP A C 1
ATOM 649 O O . ASP A 1 81 ? -41.869 -10.187 -10.343 1.00 69.75 81 ASP A O 1
ATOM 653 N N . ARG A 1 82 ? -41.132 -10.746 -12.380 1.00 66.12 82 ARG A N 1
ATOM 654 C CA . ARG A 1 82 ? -41.820 -9.675 -13.112 1.00 66.12 82 ARG A CA 1
ATOM 655 C C . ARG A 1 82 ? -43.216 -10.098 -13.573 1.00 66.12 82 ARG A C 1
ATOM 657 O O . ARG A 1 82 ? -43.913 -9.299 -14.195 1.00 66.12 82 ARG A O 1
ATOM 664 N N . ARG A 1 83 ? -43.644 -11.335 -13.290 1.00 63.19 83 ARG A N 1
ATOM 665 C CA . ARG A 1 83 ? -44.943 -11.884 -13.715 1.00 63.19 83 ARG A CA 1
ATOM 666 C C . ARG A 1 83 ? -46.151 -11.172 -13.107 1.00 63.19 83 ARG A C 1
ATOM 668 O O . ARG A 1 83 ? -47.188 -11.134 -13.757 1.00 63.19 83 ARG A O 1
ATOM 675 N N . GLY A 1 84 ? -46.018 -10.550 -11.932 1.00 56.31 84 GLY A N 1
ATOM 676 C CA . GLY A 1 84 ? -47.091 -9.766 -11.299 1.00 56.31 84 GLY A CA 1
ATOM 677 C C . GLY A 1 84 ? -47.365 -8.392 -11.934 1.00 56.31 84 GLY A C 1
ATOM 678 O O . GLY A 1 84 ? -48.384 -7.781 -11.633 1.00 56.31 84 GLY A O 1
ATOM 679 N N . MET A 1 85 ? -46.477 -7.906 -12.814 1.00 57.31 85 MET A N 1
ATOM 680 C CA . MET A 1 85 ? -46.592 -6.597 -13.487 1.00 57.31 85 MET A CA 1
ATOM 681 C C . MET A 1 85 ? -47.205 -6.690 -14.892 1.00 57.31 85 MET A C 1
ATOM 683 O O . MET A 1 85 ? -47.439 -5.665 -15.533 1.00 57.31 85 MET A O 1
ATOM 687 N N . PHE A 1 86 ? -47.491 -7.897 -15.388 1.00 61.69 86 PHE A N 1
ATOM 688 C CA . PHE A 1 86 ? -48.310 -8.053 -16.584 1.00 61.69 86 PHE A CA 1
ATOM 689 C C . PHE A 1 86 ? -49.766 -7.876 -16.172 1.00 61.69 86 PHE A C 1
ATOM 691 O O . PHE A 1 86 ? -50.370 -8.780 -15.597 1.00 61.69 86 PHE A O 1
ATOM 698 N N . ALA A 1 87 ? -50.310 -6.688 -16.444 1.00 56.41 87 ALA A N 1
ATOM 699 C CA . ALA A 1 87 ? -51.738 -6.435 -16.358 1.00 56.41 87 ALA A CA 1
ATOM 700 C C . ALA A 1 87 ? -52.471 -7.572 -17.081 1.00 56.41 87 ALA A C 1
ATOM 702 O O . ALA A 1 87 ? -52.371 -7.709 -18.301 1.00 56.41 87 ALA A O 1
ATOM 703 N N . THR A 1 88 ? -53.166 -8.421 -16.327 1.00 57.25 88 THR A N 1
ATOM 704 C CA . THR A 1 88 ? -54.132 -9.337 -16.922 1.00 57.25 88 THR A CA 1
ATOM 705 C C . THR A 1 88 ? -55.258 -8.460 -17.468 1.00 57.25 88 THR A C 1
ATOM 707 O O . THR A 1 88 ? -55.815 -7.664 -16.708 1.00 57.25 88 THR A O 1
ATOM 710 N N . PRO A 1 89 ? -55.564 -8.503 -18.779 1.00 46.06 89 PRO A N 1
ATOM 711 C CA . PRO A 1 89 ? -56.675 -7.732 -19.314 1.00 46.06 89 PRO A CA 1
ATOM 712 C C . PRO A 1 89 ? -57.955 -8.181 -18.608 1.00 46.06 89 PRO A C 1
ATOM 714 O O . PRO A 1 89 ? -58.274 -9.373 -18.605 1.00 46.06 89 PRO A O 1
ATOM 717 N N . ASN A 1 90 ? -58.642 -7.239 -17.957 1.00 54.72 90 ASN A N 1
ATOM 718 C CA . ASN A 1 90 ? -59.954 -7.486 -17.370 1.00 54.72 90 ASN A CA 1
ATOM 719 C C . ASN A 1 90 ? -60.884 -8.068 -18.447 1.00 54.72 90 ASN A C 1
ATOM 721 O O . ASN A 1 90 ? -60.878 -7.592 -19.585 1.00 54.72 90 ASN A O 1
ATOM 725 N N . LYS A 1 91 ? -61.620 -9.120 -18.071 1.00 44.0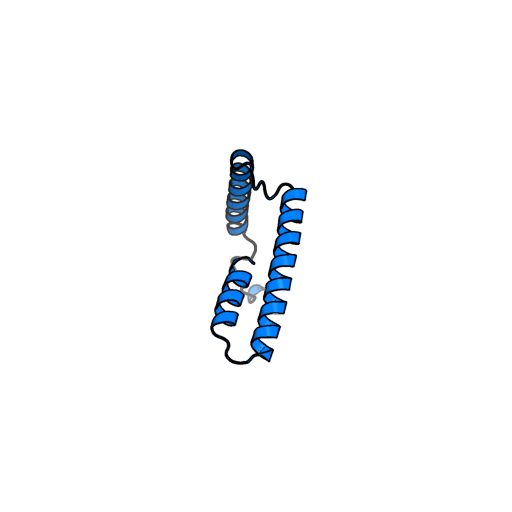6 91 LYS A N 1
ATOM 726 C CA . LYS A 1 91 ? -62.670 -9.745 -18.886 1.00 44.06 91 LYS A CA 1
ATOM 727 C C . LYS A 1 91 ? -63.765 -8.754 -19.259 1.00 44.06 91 LYS A C 1
ATOM 729 O O . LYS A 1 91 ? -64.068 -7.887 -18.410 1.00 44.06 91 LYS A O 1
#